Protein AF-A0AAV5W615-F1 (afdb_monomer)

Secondary structure (DSSP, 8-state):
-HHHHHHHHHHHHHHTTTTPPPTT-EEEGGGEEE------TTS-HHHHHHHHHHHHHHTT-------

Sequence (67 aa):
MLRVLLLLQFAIIALLADSECPRKYQLMGEGKCIRPVFVDKYGKLGDLMSRGAEECKKDGALLPIIR

Mean predicted aligned error: 10.06 Å

pLDDT: mean 80.65, std 11.66, range [56.38, 94.56]

Radius of gyration: 19.27 Å; Cα contacts (8 Å, |Δi|>4): 33; chains: 1; bounding box: 43×25×55 Å

Structure (mmCIF, N/CA/C/O backbone):
data_AF-A0AAV5W615-F1
#
_entry.id   AF-A0AAV5W615-F1
#
loop_
_atom_site.group_PDB
_atom_site.id
_atom_site.type_symbol
_atom_site.label_atom_id
_atom_site.label_alt_id
_atom_site.label_comp_id
_atom_site.label_asym_id
_atom_site.label_entity_id
_atom_site.label_seq_id
_atom_site.pdbx_PDB_ins_code
_atom_site.Cartn_x
_a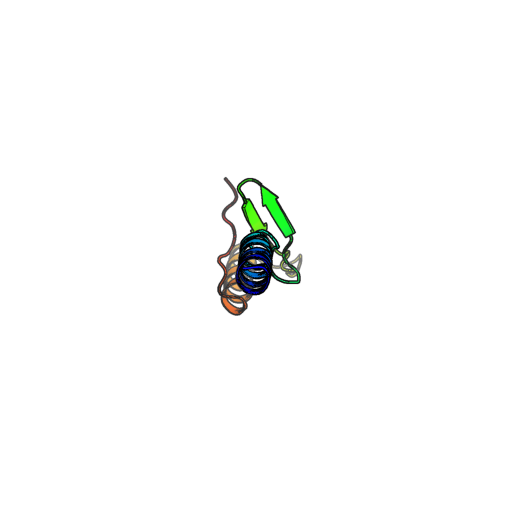tom_site.Cartn_y
_atom_site.Cartn_z
_atom_site.occupancy
_atom_site.B_iso_or_equiv
_atom_site.auth_seq_id
_atom_site.auth_comp_id
_atom_site.auth_asym_id
_atom_site.auth_atom_id
_atom_site.pdbx_PDB_model_num
ATOM 1 N N . MET A 1 1 ? -27.884 -6.506 39.934 1.00 61.31 1 MET A N 1
ATOM 2 C CA . MET A 1 1 ? -27.398 -5.187 39.466 1.00 61.31 1 MET A CA 1
ATOM 3 C C . MET A 1 1 ? -25.901 -5.178 39.141 1.00 61.31 1 MET A C 1
ATOM 5 O O . MET A 1 1 ? -25.563 -4.761 38.045 1.00 61.31 1 MET A O 1
ATOM 9 N N . LEU A 1 2 ? -25.016 -5.719 39.992 1.00 63.09 2 LEU A N 1
ATOM 10 C CA . LEU A 1 2 ? -23.554 -5.721 39.765 1.00 63.09 2 LEU A CA 1
ATOM 11 C C . LEU A 1 2 ? -23.088 -6.390 38.447 1.00 63.09 2 LEU A C 1
ATOM 13 O O . LEU A 1 2 ? -22.188 -5.891 37.782 1.00 63.09 2 LEU A O 1
ATOM 17 N N . ARG A 1 3 ? -23.741 -7.486 38.027 1.00 65.44 3 ARG A N 1
ATOM 18 C CA . ARG A 1 3 ? -23.414 -8.204 36.775 1.00 65.44 3 ARG A CA 1
ATOM 19 C C . ARG A 1 3 ? -23.693 -7.399 35.499 1.00 65.44 3 ARG A C 1
ATOM 21 O O . ARG A 1 3 ? -22.984 -7.567 34.51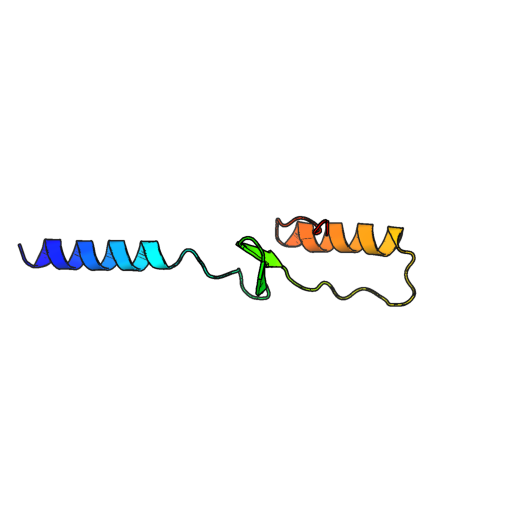8 1.00 65.44 3 ARG A O 1
ATOM 28 N N . VAL A 1 4 ? -24.702 -6.527 35.517 1.00 71.56 4 VAL A N 1
ATOM 29 C CA . VAL A 1 4 ? -25.058 -5.687 34.357 1.00 71.56 4 VAL A CA 1
ATOM 30 C C . VAL A 1 4 ? -24.041 -4.558 34.187 1.00 71.56 4 VAL A C 1
ATOM 32 O O . VAL A 1 4 ? -23.657 -4.242 33.067 1.00 71.56 4 VAL A O 1
ATOM 35 N N . LEU A 1 5 ? -23.542 -4.014 35.303 1.00 70.31 5 LEU A N 1
ATOM 36 C CA . LEU A 1 5 ? -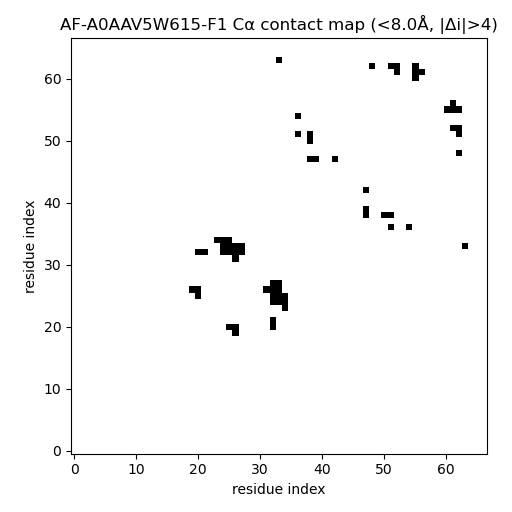22.510 -2.977 35.297 1.00 70.31 5 LEU A CA 1
ATOM 37 C C . LEU A 1 5 ? -21.194 -3.478 34.679 1.00 70.31 5 LEU A C 1
ATOM 39 O O . LEU A 1 5 ? -20.589 -2.775 33.878 1.00 70.31 5 LEU A O 1
ATOM 43 N N . LEU A 1 6 ? -20.790 -4.709 35.011 1.00 70.38 6 LEU A N 1
ATOM 44 C CA . LEU A 1 6 ? -19.595 -5.349 34.450 1.00 70.38 6 LEU A CA 1
ATOM 45 C C . LEU A 1 6 ? -19.702 -5.544 32.932 1.00 70.38 6 LEU A C 1
ATOM 47 O O . LEU A 1 6 ? -18.759 -5.240 32.212 1.00 70.38 6 LEU A O 1
ATOM 51 N N . LEU A 1 7 ? -20.858 -5.990 32.431 1.00 71.44 7 LEU A N 1
ATOM 52 C CA . LEU A 1 7 ? -21.075 -6.179 30.991 1.00 71.44 7 LEU A CA 1
ATOM 53 C C . LEU A 1 7 ? -21.029 -4.854 30.211 1.00 71.44 7 LEU A C 1
ATOM 55 O O . LEU A 1 7 ? -20.492 -4.823 29.105 1.00 71.44 7 LEU A O 1
ATOM 59 N N . LEU A 1 8 ? -21.520 -3.753 30.796 1.00 72.31 8 LEU A N 1
ATOM 60 C CA . LEU A 1 8 ? -21.402 -2.423 30.187 1.00 72.31 8 LEU A CA 1
ATOM 61 C C . LEU A 1 8 ? -19.944 -1.955 30.073 1.00 72.31 8 LEU A C 1
ATOM 63 O O . LEU A 1 8 ? -19.585 -1.331 29.079 1.00 72.31 8 LEU A O 1
ATOM 67 N N . GLN A 1 9 ? -19.095 -2.267 31.055 1.00 68.50 9 GLN A N 1
ATOM 68 C CA . GLN A 1 9 ? -17.685 -1.866 31.026 1.00 68.50 9 GLN A CA 1
ATOM 69 C C . GLN A 1 9 ? -16.916 -2.534 29.878 1.00 68.50 9 GLN A C 1
ATOM 71 O O . GLN A 1 9 ? -16.131 -1.869 29.205 1.00 68.50 9 GLN A O 1
ATOM 76 N N . PHE A 1 10 ? -17.188 -3.810 29.587 1.00 64.44 10 PHE A N 1
ATOM 77 C CA . PHE A 1 10 ? -16.572 -4.500 28.448 1.00 64.44 10 PHE A CA 1
ATOM 78 C C . PHE A 1 10 ? -17.031 -3.946 27.092 1.00 64.44 10 PHE A C 1
ATOM 80 O O . PHE A 1 10 ? -16.225 -3.868 26.166 1.00 64.44 10 PHE A O 1
ATOM 87 N N . ALA A 1 11 ? -18.289 -3.508 26.978 1.00 64.94 11 ALA A N 1
ATOM 88 C CA . ALA A 1 11 ? -18.798 -2.897 25.750 1.00 64.94 11 ALA A CA 1
ATOM 89 C C . ALA A 1 11 ? -18.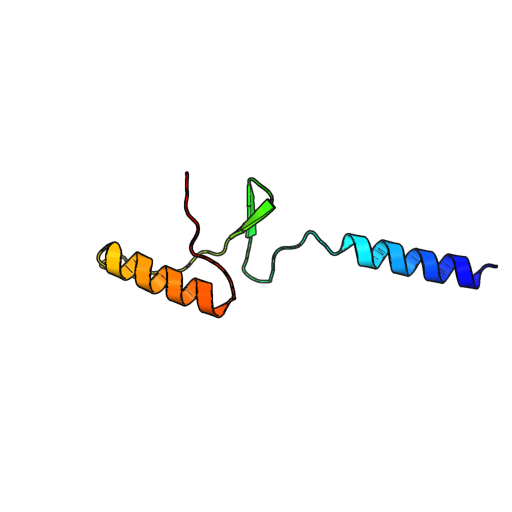111 -1.554 25.433 1.00 64.94 11 ALA A C 1
ATOM 91 O O . ALA A 1 11 ? -17.842 -1.260 24.272 1.00 64.94 11 ALA A O 1
ATOM 92 N N . ILE A 1 12 ? -17.769 -0.763 26.456 1.00 65.06 12 ILE A N 1
ATOM 93 C CA . ILE A 1 12 ? -17.101 0.538 26.282 1.00 65.06 12 ILE A CA 1
ATOM 94 C C . ILE A 1 12 ? -15.636 0.361 25.853 1.00 65.06 12 ILE A C 1
ATOM 96 O O . ILE A 1 12 ? -15.153 1.105 25.005 1.00 65.06 12 ILE A O 1
ATOM 100 N N . ILE A 1 13 ? -14.935 -0.647 26.384 1.00 61.53 13 ILE A N 1
ATOM 101 C CA . ILE A 1 13 ? -13.535 -0.929 26.018 1.00 61.53 13 ILE A CA 1
ATOM 102 C C . ILE A 1 13 ? -13.437 -1.422 24.566 1.00 61.53 13 ILE A C 1
ATOM 104 O O . ILE A 1 13 ? -12.507 -1.048 23.857 1.00 61.53 13 ILE A O 1
ATOM 108 N N . ALA A 1 14 ? -14.416 -2.203 24.097 1.00 61.34 14 ALA A N 1
ATOM 109 C CA . ALA A 1 14 ? -14.467 -2.660 22.709 1.00 61.34 14 ALA A CA 1
ATOM 110 C C . ALA A 1 14 ? -14.698 -1.514 21.705 1.00 61.34 14 ALA A C 1
ATOM 112 O O . ALA A 1 14 ? -14.172 -1.572 20.598 1.00 61.34 14 ALA A O 1
ATOM 113 N N . LEU A 1 15 ? -15.430 -0.459 22.091 1.00 58.88 15 LEU A N 1
ATOM 114 C CA . LEU A 1 15 ? -15.640 0.725 21.245 1.00 58.88 15 LEU A CA 1
ATOM 115 C C . LEU A 1 15 ? -14.400 1.626 21.121 1.00 58.88 15 LEU A C 1
ATOM 117 O O . LEU A 1 15 ? -14.315 2.412 20.184 1.00 58.88 15 LEU A O 1
ATOM 121 N N . LEU A 1 16 ? -13.448 1.540 22.054 1.00 56.38 16 LEU A N 1
ATOM 122 C CA . LEU A 1 16 ? -12.235 2.368 22.050 1.00 56.38 16 LEU A CA 1
ATOM 123 C C . LEU A 1 16 ? -11.084 1.762 21.231 1.00 56.38 16 LEU A C 1
ATOM 125 O O . LEU A 1 16 ? -10.047 2.402 21.085 1.00 56.38 16 LEU A O 1
ATOM 129 N N . ALA A 1 17 ? -11.253 0.558 20.680 1.00 56.88 17 ALA A N 1
ATOM 130 C CA . ALA A 1 17 ? -10.241 -0.099 19.849 1.00 56.88 17 ALA A CA 1
ATOM 131 C C . ALA A 1 17 ? -10.159 0.458 18.408 1.00 56.88 17 ALA A C 1
ATOM 133 O O . ALA A 1 17 ? -9.370 -0.029 17.602 1.00 56.88 17 ALA A O 1
ATOM 134 N N . ASP A 1 18 ? -10.954 1.478 18.074 1.00 59.4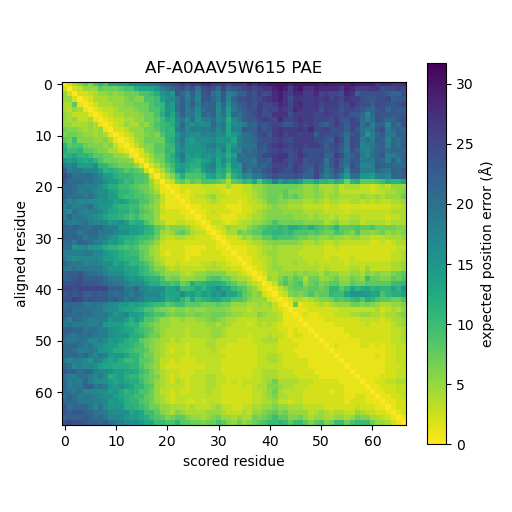7 18 ASP A N 1
ATOM 135 C CA . ASP A 1 18 ? -11.193 1.933 16.699 1.00 59.47 18 ASP A CA 1
ATOM 136 C C . ASP A 1 18 ? -10.318 3.131 16.275 1.00 59.47 18 ASP A C 1
ATOM 138 O O . ASP A 1 18 ? -10.778 4.099 15.668 1.00 59.47 18 ASP A O 1
ATOM 142 N N . SER A 1 19 ? -9.027 3.108 16.621 1.00 63.03 19 SER A N 1
ATOM 143 C CA . SER A 1 19 ? -8.086 4.129 16.130 1.00 63.03 19 SER A CA 1
ATOM 144 C C . SER A 1 19 ? -6.676 3.627 15.841 1.00 63.03 19 SER A C 1
ATOM 146 O O . SER A 1 19 ? -5.755 4.434 15.701 1.00 63.03 19 SER A O 1
ATOM 148 N N . GLU A 1 20 ? -6.468 2.314 15.763 1.00 81.06 20 GLU A N 1
ATOM 149 C CA . GLU A 1 20 ? -5.153 1.763 15.446 1.00 81.06 20 GLU A CA 1
ATOM 150 C C . GLU A 1 20 ? -5.109 1.311 13.988 1.00 81.06 20 GLU A C 1
ATOM 152 O O . GLU A 1 20 ? -5.895 0.480 13.534 1.00 81.06 20 GLU A O 1
ATOM 157 N N . CYS A 1 21 ? -4.180 1.889 13.226 1.00 88.06 21 CYS A N 1
ATOM 158 C CA . CYS A 1 21 ? -3.950 1.459 11.857 1.00 88.06 21 CYS A CA 1
ATOM 159 C C . CYS A 1 21 ? -3.592 -0.035 11.800 1.00 88.06 21 CYS A C 1
ATOM 161 O O . CYS A 1 21 ? -2.924 -0.544 12.706 1.00 88.06 21 CYS A O 1
ATOM 163 N N . PRO A 1 22 ? -3.953 -0.738 10.709 1.00 88.12 22 PRO A N 1
ATOM 164 C CA . PRO A 1 22 ? -3.563 -2.128 10.523 1.00 88.12 22 PRO A CA 1
ATOM 165 C C . PRO A 1 22 ? -2.050 -2.321 10.659 1.00 88.12 22 PRO A C 1
ATOM 167 O O . PRO A 1 22 ? -1.251 -1.426 10.373 1.00 88.12 22 PRO A O 1
ATOM 170 N N . ARG A 1 23 ? -1.625 -3.527 11.047 1.00 86.56 23 ARG A N 1
ATOM 171 C CA . ARG A 1 23 ? -0.200 -3.854 11.195 1.00 86.56 23 ARG A CA 1
ATOM 172 C C . ARG A 1 23 ? 0.573 -3.469 9.923 1.00 86.56 23 ARG A C 1
ATOM 174 O O . ARG A 1 23 ? 0.169 -3.856 8.831 1.00 86.56 23 ARG A O 1
ATOM 181 N N . LYS A 1 24 ? 1.716 -2.784 10.079 1.00 89.31 24 LYS A N 1
ATOM 182 C CA . LYS A 1 24 ? 2.578 -2.214 9.009 1.00 89.31 24 LYS A CA 1
ATOM 183 C C . LYS A 1 24 ? 2.103 -0.882 8.408 1.00 89.31 24 LYS A C 1
ATOM 185 O O . LYS A 1 24 ? 2.835 -0.318 7.596 1.00 89.31 24 LYS A O 1
ATOM 190 N N . TYR A 1 25 ? 0.945 -0.369 8.809 1.00 91.69 25 TYR A N 1
ATOM 191 C CA . TYR A 1 25 ? 0.488 0.971 8.459 1.00 91.69 25 TYR A CA 1
ATOM 192 C C . TYR A 1 25 ? 0.775 1.943 9.598 1.00 91.69 25 TYR A C 1
ATOM 194 O O . TYR A 1 25 ? 0.790 1.573 10.769 1.00 91.69 25 TYR A O 1
ATOM 202 N N . GLN A 1 26 ? 1.003 3.198 9.239 1.00 91.12 26 GLN A N 1
ATOM 203 C CA . GLN A 1 26 ? 1.205 4.297 10.169 1.00 91.12 26 GLN A CA 1
ATOM 204 C C . GLN A 1 26 ? 0.058 5.286 10.008 1.00 91.12 26 GLN A C 1
ATOM 206 O O . GLN A 1 26 ? -0.347 5.588 8.881 1.00 91.12 26 GLN A O 1
ATOM 211 N N . LEU A 1 27 ? -0.461 5.779 11.132 1.00 90.06 27 LEU A N 1
ATOM 212 C CA . LEU A 1 27 ? -1.451 6.845 11.127 1.00 90.06 27 LEU A CA 1
ATOM 213 C C . LEU A 1 27 ? -0.768 8.133 10.667 1.00 90.06 27 LEU A C 1
ATOM 215 O O . LEU A 1 27 ? 0.167 8.617 11.302 1.00 90.06 27 LEU A O 1
ATOM 219 N N . MET A 1 28 ? -1.218 8.658 9.538 1.00 85.75 28 MET A N 1
ATOM 220 C CA . MET A 1 28 ? -0.788 9.931 8.975 1.00 85.75 28 MET A CA 1
ATOM 221 C C . MET A 1 28 ? -1.910 10.961 9.120 1.00 85.75 28 MET A C 1
ATOM 223 O O . MET A 1 28 ? -3.006 10.651 9.596 1.00 85.75 28 MET A O 1
ATOM 227 N N . GLY A 1 29 ? -1.620 12.208 8.739 1.00 79.38 29 GLY A N 1
ATOM 228 C CA . GLY A 1 29 ? -2.577 13.312 8.813 1.00 79.38 29 GLY A CA 1
ATOM 229 C C . GLY A 1 29 ? -3.949 12.960 8.226 1.00 79.38 29 GLY A C 1
ATOM 230 O O . GLY A 1 29 ? -4.070 12.118 7.336 1.00 79.38 29 GLY A O 1
ATOM 231 N N . GLU A 1 30 ? -4.988 13.616 8.749 1.00 83.06 30 GLU A N 1
ATOM 232 C CA . GLU A 1 30 ? -6.389 13.406 8.343 1.00 83.06 30 GLU A CA 1
ATOM 233 C C . GLU A 1 30 ? -6.943 12.000 8.648 1.00 83.06 30 GLU A C 1
ATOM 235 O O . GLU A 1 30 ? -7.914 11.568 8.031 1.00 83.06 30 GLU A O 1
ATOM 240 N N . GLY A 1 31 ? -6.334 11.267 9.588 1.00 85.69 31 GLY A N 1
ATOM 241 C CA . GLY A 1 31 ? -6.820 9.947 10.003 1.00 85.69 31 GLY A CA 1
ATOM 242 C C . GLY A 1 31 ? -6.573 8.841 8.973 1.00 85.69 31 GLY A C 1
ATOM 243 O O . GLY A 1 31 ? -7.239 7.809 8.998 1.00 85.69 31 GLY A O 1
ATOM 244 N N . LYS A 1 32 ? -5.635 9.044 8.041 1.00 88.31 32 LYS A N 1
ATOM 245 C CA . LYS A 1 32 ? -5.327 8.076 6.982 1.00 88.31 32 LYS A CA 1
ATOM 246 C C . LYS A 1 32 ? -4.221 7.127 7.421 1.00 88.31 32 LYS A C 1
ATOM 248 O O . LYS A 1 32 ? -3.161 7.560 7.857 1.00 88.31 32 LYS A O 1
ATOM 253 N N . CYS A 1 33 ? -4.427 5.832 7.220 1.00 91.31 33 CYS A N 1
ATOM 254 C CA . CYS A 1 33 ? -3.390 4.825 7.421 1.00 91.31 33 CYS A CA 1
ATOM 255 C C . CYS A 1 33 ? -2.563 4.654 6.142 1.00 91.31 33 CYS A C 1
ATOM 257 O O . CYS A 1 33 ? -3.101 4.277 5.101 1.00 91.31 33 CYS A O 1
ATOM 259 N N . ILE A 1 34 ? -1.251 4.892 6.209 1.00 92.00 34 ILE A N 1
ATOM 260 C CA . ILE A 1 34 ? -0.335 4.770 5.063 1.00 92.00 34 ILE A CA 1
ATOM 261 C C . ILE 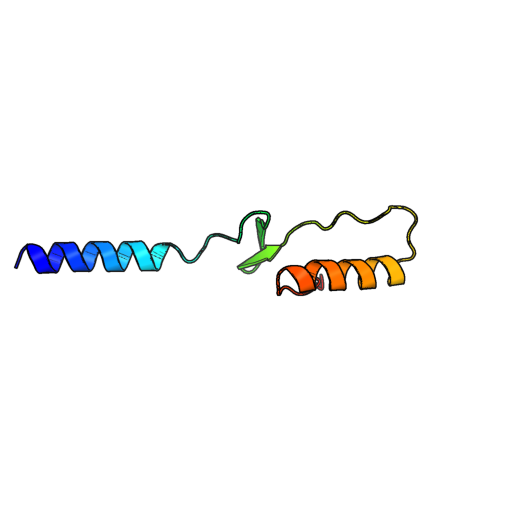A 1 34 ? 0.773 3.770 5.391 1.00 92.00 34 ILE A C 1
ATOM 263 O O . ILE A 1 34 ? 1.332 3.792 6.487 1.00 92.00 34 ILE A O 1
ATOM 267 N N . ARG A 1 35 ? 1.126 2.908 4.431 1.00 92.56 35 ARG A N 1
ATOM 268 C CA . ARG A 1 35 ? 2.346 2.092 4.492 1.00 92.56 35 ARG A CA 1
ATOM 269 C C . ARG A 1 35 ? 3.289 2.446 3.343 1.00 92.56 35 ARG A C 1
ATOM 271 O O . ARG A 1 35 ? 2.814 2.677 2.230 1.00 92.56 35 ARG A O 1
ATOM 278 N N . PRO A 1 36 ? 4.611 2.436 3.560 1.00 88.50 36 PRO A N 1
ATOM 279 C CA . PRO A 1 36 ? 5.561 2.545 2.466 1.00 88.50 36 PRO A CA 1
ATOM 280 C C . PRO A 1 36 ? 5.515 1.290 1.582 1.00 88.50 36 PRO A C 1
ATOM 282 O O . PRO A 1 36 ? 5.396 0.158 2.065 1.00 88.50 36 PRO A O 1
ATOM 285 N N . VAL A 1 37 ? 5.645 1.500 0.274 1.00 86.94 37 VAL A N 1
ATOM 286 C CA . VAL A 1 37 ? 5.887 0.446 -0.716 1.00 86.94 37 VAL A CA 1
ATOM 287 C C . VAL A 1 37 ? 7.281 0.682 -1.282 1.00 86.94 37 VAL A C 1
ATOM 289 O O . VAL A 1 37 ? 7.553 1.741 -1.844 1.00 86.94 37 VAL A O 1
ATOM 292 N N . PHE A 1 38 ? 8.178 -0.286 -1.105 1.00 81.25 38 PHE A N 1
ATOM 293 C CA . PHE A 1 38 ? 9.522 -0.206 -1.667 1.00 81.25 38 PHE A CA 1
ATOM 294 C C . PHE A 1 38 ? 9.468 -0.583 -3.143 1.00 81.25 38 PHE A C 1
ATOM 296 O O . PHE A 1 38 ? 9.064 -1.689 -3.496 1.00 81.25 38 PHE A O 1
ATOM 303 N N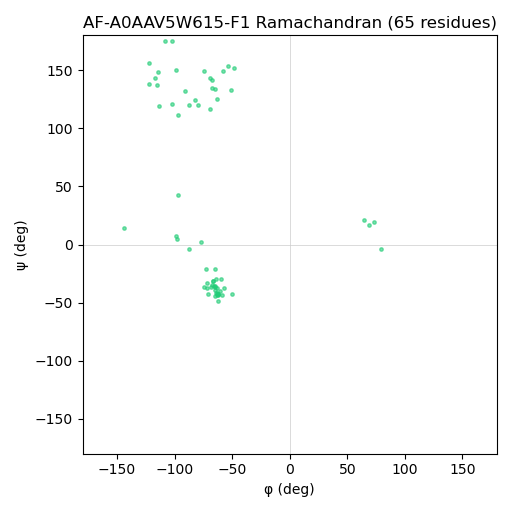 . VAL A 1 39 ? 9.874 0.349 -3.997 1.00 77.69 39 VAL A N 1
ATOM 304 C CA . VAL A 1 39 ? 9.952 0.160 -5.444 1.00 77.69 39 VAL A CA 1
ATOM 305 C C . VAL A 1 39 ? 11.380 0.416 -5.924 1.00 77.69 39 VAL A C 1
ATOM 307 O O . VAL A 1 39 ? 12.151 1.106 -5.258 1.00 77.69 39 VAL A O 1
ATOM 310 N N . ASP A 1 40 ? 11.746 -0.163 -7.066 1.00 78.50 40 ASP A N 1
ATOM 311 C CA . ASP A 1 40 ? 13.088 -0.027 -7.639 1.00 78.50 40 ASP A CA 1
ATOM 312 C C . ASP A 1 40 ? 13.384 1.430 -8.049 1.00 78.50 40 ASP A C 1
ATOM 314 O O . ASP A 1 40 ? 12.570 2.081 -8.709 1.00 78.50 40 ASP A O 1
ATOM 318 N N . LYS A 1 41 ? 14.572 1.931 -7.685 1.00 69.94 41 LYS A N 1
ATOM 319 C CA . LYS A 1 41 ? 15.029 3.309 -7.923 1.00 69.94 41 LYS A CA 1
ATOM 320 C C . LYS A 1 4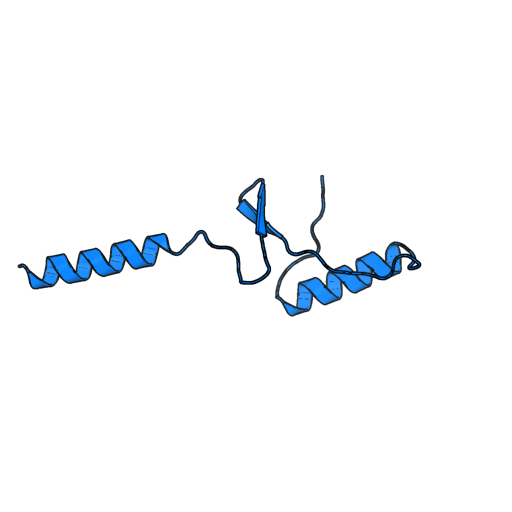1 ? 15.197 3.637 -9.412 1.00 69.94 41 LYS A C 1
ATOM 322 O O . LYS A 1 41 ? 15.171 4.811 -9.771 1.00 69.94 41 LYS A O 1
ATOM 327 N N . TYR A 1 42 ? 15.355 2.632 -10.272 1.00 76.31 42 TYR A N 1
ATOM 328 C CA . TYR A 1 42 ? 15.569 2.822 -11.713 1.00 76.31 42 TYR A CA 1
ATOM 329 C C . TYR A 1 42 ? 14.293 2.680 -12.561 1.00 76.31 42 TYR A C 1
ATOM 331 O O . TYR A 1 42 ? 14.360 2.730 -13.789 1.00 76.31 42 TYR A O 1
ATOM 339 N N . GLY A 1 43 ? 13.122 2.495 -11.939 1.00 76.00 43 GLY A N 1
ATOM 340 C CA . GLY A 1 43 ? 11.860 2.357 -12.668 1.00 76.00 43 GLY A CA 1
ATOM 341 C C . GLY A 1 43 ? 11.334 3.679 -13.232 1.00 76.00 43 GLY A C 1
ATOM 342 O O . GLY A 1 43 ? 11.508 4.745 -12.642 1.00 76.00 43 GLY A O 1
ATOM 343 N N . LYS A 1 44 ? 10.629 3.617 -14.369 1.00 86.00 44 LYS A N 1
ATOM 344 C CA . LYS A 1 44 ? 9.871 4.767 -14.883 1.00 86.00 44 LYS A CA 1
ATOM 345 C C . LYS A 1 44 ? 8.682 5.040 -13.971 1.00 86.00 44 LYS A C 1
ATOM 347 O O . LYS A 1 44 ? 8.033 4.101 -13.517 1.00 86.00 44 LYS A O 1
ATOM 352 N N . LEU A 1 45 ? 8.339 6.313 -13.773 1.00 84.75 45 LEU A N 1
ATOM 353 C CA . LEU A 1 45 ? 7.248 6.718 -12.878 1.00 84.75 45 LEU A CA 1
ATOM 354 C C . LEU A 1 45 ? 5.935 5.961 -13.145 1.00 84.75 45 LEU A C 1
ATOM 356 O O . LEU A 1 45 ? 5.316 5.489 -12.199 1.00 84.75 45 LEU A O 1
ATOM 360 N N . GLY A 1 46 ? 5.550 5.773 -14.412 1.00 84.19 46 GLY A N 1
ATOM 361 C CA . GLY A 1 46 ? 4.343 5.011 -14.766 1.00 84.19 46 GLY A CA 1
ATOM 362 C C . GLY A 1 46 ? 4.376 3.550 -14.295 1.00 84.19 46 GLY A C 1
ATOM 363 O O . GLY A 1 46 ? 3.386 3.048 -13.761 1.00 84.19 46 GLY A O 1
ATOM 364 N N . ASP A 1 47 ? 5.533 2.893 -14.399 1.00 87.75 47 ASP A N 1
ATOM 365 C CA . ASP A 1 47 ? 5.724 1.514 -13.935 1.00 87.75 47 ASP A CA 1
ATOM 366 C C . ASP A 1 47 ? 5.739 1.438 -12.404 1.00 87.75 47 ASP A C 1
ATOM 368 O O . ASP A 1 47 ? 5.312 0.440 -11.822 1.00 87.75 47 ASP A O 1
ATOM 372 N N . LEU A 1 48 ? 6.251 2.478 -11.738 1.00 88.62 48 LEU A N 1
ATOM 373 C CA . LEU A 1 48 ? 6.258 2.588 -10.278 1.00 88.62 48 LEU A CA 1
ATOM 374 C C . LEU A 1 48 ? 4.847 2.834 -9.732 1.00 88.62 48 LEU A C 1
ATOM 376 O O . LEU A 1 48 ? 4.459 2.197 -8.758 1.00 88.62 48 LEU A O 1
ATOM 380 N N . MET A 1 49 ? 4.064 3.704 -10.377 1.00 89.25 49 MET A N 1
ATOM 381 C CA . MET A 1 49 ? 2.670 3.971 -10.008 1.00 89.25 49 MET A CA 1
ATOM 382 C C . MET A 1 49 ? 1.792 2.736 -10.203 1.00 89.25 49 MET A C 1
ATOM 384 O O . MET A 1 49 ? 1.019 2.396 -9.310 1.00 89.25 49 MET A O 1
ATOM 388 N N . SER A 1 50 ? 1.944 2.039 -11.333 1.00 90.69 50 SER A N 1
ATOM 389 C CA . SER A 1 50 ? 1.184 0.816 -11.621 1.00 90.69 50 SER A CA 1
ATOM 390 C C . SER A 1 50 ? 1.489 -0.275 -10.593 1.00 90.69 50 SER A C 1
ATOM 392 O O . SER A 1 50 ? 0.573 -0.808 -9.971 1.00 90.69 50 SER A O 1
ATOM 394 N N . ARG A 1 51 ? 2.777 -0.527 -10.316 1.00 90.38 51 ARG A N 1
ATOM 395 C CA . ARG A 1 51 ? 3.197 -1.479 -9.274 1.00 90.38 51 ARG A CA 1
ATOM 396 C C . ARG A 1 51 ? 2.733 -1.069 -7.882 1.00 90.38 51 ARG A C 1
ATOM 398 O O . ARG A 1 51 ? 2.251 -1.906 -7.129 1.00 90.38 51 ARG A O 1
ATOM 405 N N . GLY A 1 52 ? 2.844 0.212 -7.537 1.00 91.00 52 GLY A N 1
ATOM 406 C CA . GLY A 1 52 ? 2.354 0.728 -6.262 1.00 91.00 52 GLY A CA 1
ATOM 407 C C . GLY A 1 52 ? 0.853 0.489 -6.085 1.00 91.00 52 GLY A C 1
ATOM 408 O O . GLY A 1 52 ? 0.426 0.046 -5.023 1.00 91.00 52 GLY A O 1
ATOM 409 N N . ALA A 1 53 ? 0.053 0.723 -7.129 1.00 92.69 53 ALA A N 1
ATOM 410 C CA . ALA A 1 53 ? -1.385 0.474 -7.101 1.00 92.69 53 ALA A CA 1
ATOM 411 C C . ALA A 1 53 ? -1.717 -1.017 -6.926 1.00 92.69 53 ALA A C 1
ATOM 413 O O . ALA A 1 53 ? -2.599 -1.357 -6.136 1.00 92.69 53 ALA A O 1
ATOM 414 N N . GLU A 1 54 ? -0.994 -1.909 -7.606 1.00 93.56 54 GLU A N 1
ATOM 415 C CA . GLU A 1 54 ? -1.133 -3.358 -7.422 1.00 93.56 54 GLU A CA 1
ATOM 416 C C . GLU A 1 54 ? -0.778 -3.797 -5.996 1.00 93.56 54 GLU A C 1
ATOM 418 O O . GLU A 1 54 ? -1.509 -4.585 -5.396 1.00 93.56 54 GLU A O 1
ATOM 423 N N . GLU A 1 55 ? 0.301 -3.258 -5.426 1.00 92.44 55 GLU A N 1
ATOM 424 C CA . GLU A 1 55 ? 0.706 -3.531 -4.045 1.00 92.44 55 GLU A CA 1
ATOM 425 C C . GLU A 1 55 ? -0.334 -3.054 -3.030 1.00 92.44 55 GLU A C 1
ATOM 427 O O . GLU A 1 55 ? -0.669 -3.797 -2.110 1.00 92.44 55 GLU A O 1
ATOM 432 N N . CYS A 1 56 ? -0.896 -1.856 -3.204 1.00 92.25 56 CYS A N 1
ATOM 433 C CA . CYS A 1 56 ? -1.972 -1.362 -2.343 1.00 92.25 56 CYS A CA 1
ATOM 434 C C . CYS A 1 56 ? -3.235 -2.230 -2.446 1.00 92.25 56 CYS A C 1
ATOM 436 O O . CYS A 1 56 ? -3.881 -2.500 -1.433 1.00 92.25 56 CYS A O 1
ATOM 438 N N . LYS A 1 57 ? -3.565 -2.722 -3.647 1.00 94.56 57 LYS A N 1
ATOM 439 C CA . LYS A 1 57 ? -4.751 -3.558 -3.882 1.00 94.56 57 LYS A CA 1
ATOM 440 C C . LYS A 1 57 ? -4.692 -4.896 -3.139 1.00 94.56 57 LYS A C 1
ATOM 442 O O . LYS A 1 57 ? -5.742 -5.401 -2.748 1.00 94.56 57 LYS A O 1
ATOM 447 N N . LYS A 1 58 ? -3.496 -5.452 -2.902 1.00 93.06 58 LYS A N 1
ATOM 448 C CA . LYS A 1 58 ? -3.310 -6.686 -2.108 1.00 93.06 58 LYS A CA 1
ATOM 449 C C . LYS A 1 58 ? -3.833 -6.553 -0.678 1.00 93.06 58 LYS A C 1
ATOM 451 O O . LYS A 1 58 ? -4.296 -7.538 -0.113 1.00 93.06 58 LYS A O 1
ATOM 456 N N . ASP A 1 59 ? -3.805 -5.340 -0.135 1.00 91.75 59 ASP A N 1
ATOM 457 C CA . ASP A 1 59 ? -4.268 -5.028 1.217 1.00 91.75 59 ASP A CA 1
ATOM 458 C C . ASP A 1 59 ? -5.694 -4.441 1.239 1.00 91.75 59 ASP A C 1
ATOM 460 O O . ASP A 1 59 ? -6.153 -3.963 2.273 1.00 91.75 59 ASP A O 1
ATOM 464 N N . GLY A 1 60 ? -6.394 -4.412 0.096 1.00 92.44 60 GLY A N 1
ATOM 465 C CA . GLY A 1 60 ? -7.689 -3.732 -0.035 1.00 92.44 60 GLY A CA 1
ATOM 466 C C . GLY A 1 60 ? -7.602 -2.201 0.046 1.00 92.44 60 GLY A C 1
ATOM 467 O O . GLY A 1 60 ? -8.614 -1.541 0.270 1.00 92.44 60 GLY A O 1
ATOM 468 N N . ALA A 1 61 ? -6.406 -1.631 -0.128 1.00 93.00 61 ALA A N 1
ATOM 469 C CA . ALA A 1 61 ? -6.137 -0.200 -0.035 1.00 93.00 61 ALA A CA 1
ATOM 470 C C . ALA A 1 61 ? -5.996 0.463 -1.418 1.00 93.0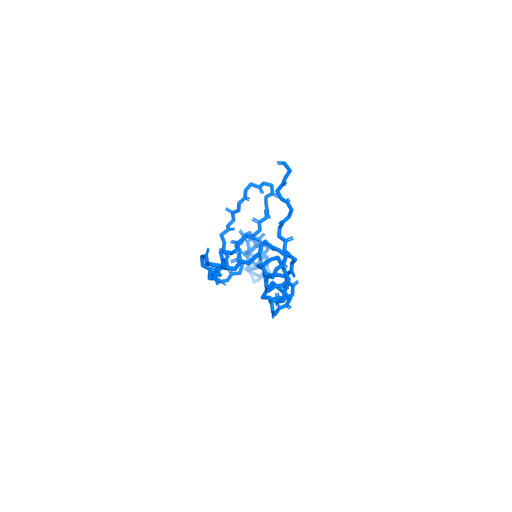0 61 ALA A C 1
ATOM 472 O O . ALA A 1 61 ? -5.986 -0.190 -2.463 1.00 93.00 61 ALA A O 1
ATOM 473 N N . LEU A 1 62 ? -5.850 1.790 -1.413 1.00 94.06 62 LEU A N 1
ATOM 474 C CA . LEU A 1 62 ? -5.634 2.610 -2.605 1.00 94.06 62 LEU A CA 1
ATOM 475 C C . LEU A 1 62 ? -4.252 3.262 -2.568 1.00 94.06 62 LEU A C 1
ATOM 477 O O . LEU A 1 62 ? -3.751 3.606 -1.496 1.00 94.06 62 LEU A O 1
ATOM 481 N N . LEU A 1 63 ? -3.659 3.466 -3.749 1.00 92.38 63 LEU A N 1
ATOM 482 C CA . LEU A 1 63 ? -2.440 4.260 -3.869 1.00 92.38 63 LEU A CA 1
ATOM 483 C C . LEU A 1 63 ? -2.747 5.706 -3.428 1.00 92.38 63 LEU A C 1
ATOM 485 O O . LEU A 1 63 ? -3.690 6.305 -3.956 1.00 92.38 63 LEU A O 1
ATOM 489 N N . PRO A 1 64 ? -1.998 6.276 -2.468 1.00 88.81 64 PRO A N 1
ATOM 490 C CA . PRO A 1 64 ? -2.291 7.602 -1.949 1.00 88.81 64 PRO A CA 1
ATOM 491 C C . PRO A 1 64 ? -2.048 8.676 -3.014 1.00 88.81 64 PRO A C 1
ATOM 493 O O . PRO A 1 64 ? -1.010 8.699 -3.672 1.00 88.81 64 PRO A O 1
ATOM 496 N N . ILE A 1 65 ? -2.999 9.602 -3.141 1.00 84.50 65 ILE A N 1
ATOM 497 C CA . ILE A 1 65 ? -2.844 10.831 -3.922 1.00 84.50 65 ILE A CA 1
ATOM 498 C C . ILE A 1 65 ? -2.463 11.934 -2.937 1.00 84.50 65 ILE A C 1
ATOM 500 O O . ILE A 1 65 ? -3.276 12.316 -2.093 1.00 84.50 65 ILE A O 1
ATOM 504 N N . ILE A 1 66 ? -1.226 12.418 -3.030 1.00 79.19 66 ILE A N 1
ATOM 505 C CA . ILE A 1 66 ? -0.749 13.557 -2.240 1.00 79.19 66 ILE A CA 1
ATOM 506 C C . ILE A 1 66 ? -1.217 14.830 -2.953 1.00 79.19 66 ILE A C 1
ATOM 508 O O . ILE A 1 66 ? -0.974 14.978 -4.151 1.00 79.19 66 ILE A O 1
ATOM 512 N N . ARG A 1 67 ? -1.942 15.691 -2.234 1.00 70.50 67 ARG A N 1
ATOM 513 C CA . ARG A 1 67 ? -2.393 17.004 -2.712 1.00 70.50 67 ARG A CA 1
ATOM 514 C C . ARG A 1 67 ? -1.449 18.094 -2.238 1.00 70.50 67 ARG A C 1
ATOM 516 O O . ARG A 1 67 ? -0.937 17.945 -1.107 1.00 70.50 67 ARG A O 1
#

Organism: NCBI:txid1538716

Foldseek 3Di:
DVVVVVVVVVVVVVVVVPQDAPPQWDQDPPSDTDHDDDDDPPDDPVVVQVVQQVVQVVVVGGRDDDD

Solvent-accessible surface area (backbone atoms only — not comparable to full-atom values): 4401 Å² total; per-residue (Å²): 112,73,71,59,56,54,54,53,54,57,54,55,58,64,67,67,64,80,78,70,50,59,93,82,37,42,79,44,82,94,83,38,63,48,59,91,78,94,71,71,90,86,56,55,68,69,62,47,52,52,50,45,36,55,59,25,46,77,75,78,46,71,62,84,81,87,129